Protein AF-A0A0N1DYJ6-F1 (afdb_monomer_lite)

Radius of gyration: 24.16 Å; chains: 1; bounding box: 38×36×91 Å

Secondary structure (DSSP, 8-state):
-HHHHHHHHHHHHHHTT-------SS-SSSS----TTT-----PPPEES-GGG---TTSSSPPTT-EEEETTTTEEEEEETTTEE-S----------GGG------

pLDDT: mean 78.88, std 16.62, range [41.69, 97.19]

Sequence (106 aa):
MKKIFITVILCIGSILFGQVGMNTPNPRGALDINKNTTHNMGLILPTNSDTNNIINPMGGKVIPGTIIYDSAKDCIRFYKKTDQWSNCIQFSKTAINAKNIKTSNN

Structure (mmCIF, N/CA/C/O backbone):
data_AF-A0A0N1DYJ6-F1
#
_entry.id   AF-A0A0N1DYJ6-F1
#
loop_
_atom_site.group_PDB
_atom_site.id
_atom_site.type_symbol
_atom_site.label_atom_id
_atom_site.label_alt_id
_atom_site.label_comp_id
_atom_site.label_asym_id
_atom_site.label_entity_id
_atom_site.label_seq_id
_atom_site.pdbx_PDB_ins_code
_atom_site.Cartn_x
_atom_site.Cartn_y
_atom_site.Cartn_z
_atom_site.occupancy
_atom_site.B_iso_or_equiv
_atom_site.auth_seq_id
_atom_site.auth_comp_id
_atom_site.auth_asym_id
_atom_site.auth_atom_id
_atom_site.pdbx_PDB_model_num
ATOM 1 N N . MET A 1 1 ? 18.483 18.769 43.522 1.00 58.69 1 MET A N 1
ATOM 2 C CA . MET A 1 1 ? 17.546 19.390 42.554 1.00 58.69 1 MET A CA 1
ATOM 3 C C . MET A 1 1 ? 18.242 19.986 41.324 1.00 58.69 1 MET A C 1
ATOM 5 O O . MET A 1 1 ? 17.848 19.648 40.220 1.00 58.69 1 MET A O 1
ATOM 9 N N . LYS A 1 2 ? 19.329 20.767 41.464 1.00 65.69 2 LYS A N 1
ATOM 10 C CA . LYS A 1 2 ? 20.060 21.367 40.319 1.00 65.69 2 LYS A CA 1
ATOM 11 C C . LYS A 1 2 ? 20.592 20.360 39.277 1.00 65.69 2 LYS A C 1
ATOM 13 O O . LYS A 1 2 ? 20.499 20.614 38.086 1.00 65.69 2 LYS A O 1
ATOM 18 N N . LYS A 1 3 ? 21.107 19.201 39.714 1.00 71.94 3 LYS A N 1
ATOM 19 C CA . LYS A 1 3 ? 21.633 18.152 38.813 1.00 71.94 3 LYS A CA 1
ATOM 20 C C . LYS A 1 3 ? 20.530 17.455 38.004 1.00 71.94 3 LYS A C 1
ATOM 22 O O . LYS A 1 3 ? 20.718 17.200 36.827 1.00 71.94 3 LYS A O 1
ATOM 27 N N . ILE A 1 4 ? 19.365 17.241 38.623 1.00 84.00 4 ILE A N 1
ATOM 28 C CA . ILE A 1 4 ? 18.176 16.666 37.970 1.00 84.00 4 ILE A CA 1
ATOM 29 C C . ILE A 1 4 ? 17.677 17.597 36.861 1.00 84.00 4 ILE A C 1
ATOM 31 O O . ILE A 1 4 ? 17.359 17.138 35.772 1.00 84.00 4 ILE A O 1
ATOM 35 N N . PHE A 1 5 ? 17.687 18.910 37.106 1.00 83.62 5 PHE A N 1
ATOM 36 C CA . PHE A 1 5 ? 17.260 19.902 36.119 1.00 83.62 5 PHE A CA 1
ATOM 37 C C . PHE A 1 5 ? 18.138 19.896 34.854 1.00 83.62 5 PHE A C 1
ATOM 39 O O . PHE A 1 5 ? 17.624 19.962 33.742 1.00 83.62 5 PHE A O 1
ATOM 46 N N . ILE A 1 6 ? 19.458 19.739 35.015 1.00 85.38 6 ILE A N 1
ATOM 47 C CA . ILE A 1 6 ? 20.407 19.644 33.892 1.00 85.38 6 ILE A CA 1
ATOM 48 C C . ILE A 1 6 ? 20.180 18.361 33.085 1.00 85.38 6 ILE A C 1
ATOM 50 O O . ILE A 1 6 ? 20.156 18.411 31.857 1.00 85.38 6 ILE A O 1
ATOM 54 N N . THR A 1 7 ? 19.978 17.221 33.754 1.00 84.19 7 THR A N 1
ATOM 55 C CA . THR A 1 7 ? 19.715 15.945 33.071 1.00 84.19 7 THR A CA 1
ATOM 56 C C . THR A 1 7 ? 18.415 15.995 32.266 1.00 84.19 7 THR A C 1
ATOM 58 O O . THR A 1 7 ? 18.399 15.560 31.120 1.00 84.19 7 THR A O 1
ATOM 61 N N . VAL A 1 8 ? 17.352 16.591 32.817 1.00 87.62 8 VAL A N 1
ATOM 62 C CA . VAL A 1 8 ? 16.066 16.746 32.113 1.00 87.62 8 VAL A CA 1
ATOM 63 C C . VAL A 1 8 ? 16.209 17.634 30.872 1.00 87.62 8 VAL A C 1
ATOM 65 O O . VAL A 1 8 ? 15.722 17.269 29.806 1.00 87.62 8 VAL A O 1
ATOM 68 N N . ILE A 1 9 ? 16.933 18.754 30.970 1.00 84.75 9 ILE A N 1
ATOM 69 C CA . ILE A 1 9 ? 17.199 19.641 29.824 1.00 84.75 9 ILE A CA 1
ATOM 70 C C . ILE A 1 9 ? 17.983 18.927 28.714 1.00 84.75 9 ILE A C 1
ATOM 72 O O . ILE A 1 9 ? 17.660 19.084 27.536 1.00 84.75 9 ILE A O 1
ATOM 76 N N . LEU A 1 10 ? 18.982 18.114 29.071 1.00 81.00 10 LEU A N 1
ATOM 77 C CA . LEU A 1 10 ? 19.805 17.391 28.097 1.00 81.00 10 LEU A CA 1
ATOM 78 C C .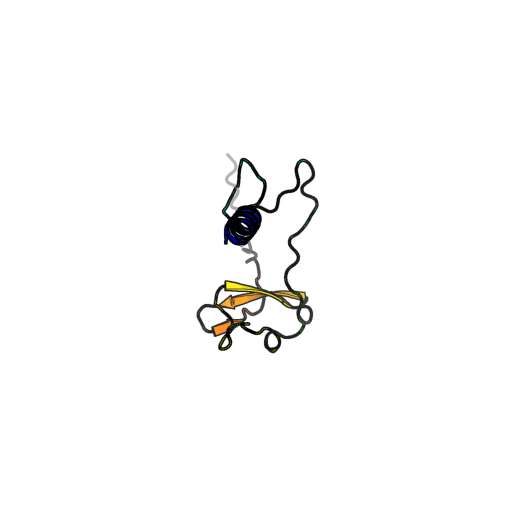 LEU A 1 10 ? 19.003 16.318 27.337 1.00 81.00 10 LEU A C 1
ATOM 80 O O . LEU A 1 10 ? 19.180 16.148 26.129 1.00 81.00 10 LEU A O 1
ATOM 84 N N . CYS A 1 11 ? 18.085 15.629 28.022 1.00 79.75 11 CYS A N 1
ATOM 85 C CA . CYS A 1 11 ? 17.199 14.638 27.406 1.00 79.75 11 CYS A CA 1
ATOM 86 C C . CYS A 1 11 ? 16.151 15.270 26.470 1.00 79.75 11 CYS A C 1
ATOM 88 O O . CYS A 1 11 ? 15.787 14.667 25.465 1.00 79.75 11 CYS A O 1
ATOM 90 N N . ILE A 1 12 ? 15.691 16.495 26.749 1.00 78.75 12 ILE A N 1
ATOM 91 C CA . ILE A 1 12 ? 14.749 17.208 25.867 1.00 78.75 12 ILE A CA 1
ATOM 92 C C . ILE A 1 12 ? 15.430 17.627 24.554 1.00 78.75 12 ILE A C 1
ATOM 94 O O . ILE A 1 12 ? 14.805 17.591 23.500 1.00 78.75 12 ILE A O 1
ATOM 98 N N . GLY A 1 13 ? 16.723 17.963 24.569 1.00 71.12 13 GLY A N 1
ATOM 99 C CA . GLY A 1 13 ? 17.450 18.321 23.345 1.00 71.12 13 GLY A CA 1
ATOM 100 C C . GLY A 1 13 ? 17.578 17.173 22.334 1.00 71.12 13 GLY A C 1
ATOM 101 O O . GLY A 1 13 ? 17.626 17.415 21.131 1.00 71.12 13 GLY A O 1
ATOM 102 N N . SER A 1 14 ? 17.591 15.921 22.802 1.00 66.44 14 SER A N 1
ATOM 103 C CA . SER A 1 14 ? 17.781 14.736 21.950 1.00 66.44 14 SER A CA 1
ATOM 104 C C . SER A 1 14 ? 16.512 14.304 21.202 1.00 66.44 14 SER A C 1
ATOM 106 O O . SER A 1 14 ? 16.617 13.672 20.155 1.00 66.44 14 SER A O 1
ATOM 108 N N . ILE A 1 15 ? 15.324 14.693 21.675 1.00 66.06 15 ILE A N 1
ATOM 109 C CA . ILE A 1 15 ? 14.040 14.449 20.987 1.00 66.06 15 ILE A CA 1
ATOM 110 C C . ILE A 1 15 ? 13.703 15.510 19.926 1.00 66.06 15 ILE A C 1
ATOM 112 O O . ILE A 1 15 ? 12.855 15.261 19.073 1.00 66.06 15 ILE A O 1
ATOM 116 N N . LEU A 1 16 ? 14.382 16.664 19.914 1.00 63.16 16 LEU A N 1
ATOM 117 C CA . LEU A 1 16 ? 14.131 17.733 18.932 1.00 63.16 16 LEU A CA 1
ATOM 118 C C . LEU A 1 16 ? 14.643 17.401 17.518 1.00 63.16 16 LEU A C 1
ATOM 120 O O . LEU A 1 16 ? 14.154 17.970 16.545 1.00 63.16 16 LEU A O 1
ATOM 124 N N . PHE A 1 17 ? 15.586 16.460 17.389 1.00 59.69 17 PHE A N 1
ATOM 125 C CA . PHE A 1 17 ? 16.198 16.065 16.111 1.00 59.69 17 PHE A CA 1
ATOM 126 C C . PHE A 1 17 ? 15.713 14.707 15.582 1.00 59.69 17 PHE A C 1
ATOM 128 O O . PHE A 1 17 ? 16.346 14.114 14.713 1.00 59.69 17 PHE A O 1
ATOM 135 N N . GLY A 1 18 ? 14.556 14.228 16.044 1.00 54.22 18 GLY A N 1
ATOM 136 C CA . GLY A 1 18 ? 13.860 13.076 15.461 1.00 54.22 18 GLY A CA 1
ATOM 137 C C . GLY A 1 18 ? 13.141 13.405 14.146 1.00 54.22 18 GLY A C 1
ATOM 138 O O . GLY A 1 18 ? 12.006 12.976 13.951 1.00 54.22 18 GLY A O 1
ATOM 139 N N . GLN A 1 19 ? 13.743 14.212 13.265 1.00 51.28 19 GLN A N 1
ATOM 140 C CA . GLN A 1 19 ? 13.140 14.527 11.972 1.00 51.28 19 GLN A CA 1
ATOM 141 C C . GLN A 1 19 ? 13.048 13.256 11.118 1.00 51.28 19 GLN A C 1
ATOM 143 O O . GLN A 1 19 ? 14.020 12.817 10.514 1.00 51.28 19 GLN A O 1
ATOM 148 N N . VAL A 1 20 ? 11.833 12.731 10.970 1.00 57.38 20 VAL A N 1
ATOM 149 C CA . VAL A 1 20 ? 11.415 11.899 9.827 1.00 57.38 20 VAL A CA 1
ATOM 150 C C . VAL A 1 20 ? 11.164 12.778 8.587 1.00 57.38 20 VAL A C 1
ATOM 152 O O . VAL A 1 20 ? 10.177 12.621 7.874 1.00 57.38 20 VAL A O 1
ATOM 155 N N . GLY A 1 21 ? 12.036 13.767 8.364 1.00 50.09 21 GLY A N 1
ATOM 156 C CA . GLY A 1 21 ? 11.969 14.732 7.271 1.00 50.09 21 GLY A CA 1
ATOM 157 C C . GLY A 1 21 ? 13.020 14.392 6.225 1.00 50.09 21 GLY A C 1
ATOM 158 O O . GLY A 1 21 ? 14.215 14.492 6.484 1.00 50.09 21 GLY A O 1
ATOM 159 N N . MET A 1 22 ? 12.579 13.942 5.054 1.00 62.25 22 MET A N 1
ATOM 160 C CA . MET A 1 22 ? 13.465 13.603 3.941 1.00 62.25 22 MET A CA 1
ATOM 161 C C . MET A 1 22 ? 14.347 14.788 3.536 1.00 62.25 22 MET A C 1
ATOM 163 O O . MET A 1 22 ? 13.873 15.891 3.273 1.00 62.25 22 MET A O 1
ATOM 167 N N . ASN A 1 23 ? 15.635 14.507 3.410 1.00 52.56 23 ASN A N 1
ATOM 168 C CA . ASN A 1 23 ? 16.707 15.447 3.119 1.00 52.56 23 ASN A CA 1
ATOM 169 C C . ASN A 1 23 ? 16.767 15.864 1.629 1.00 52.56 23 ASN A C 1
ATOM 171 O O . ASN A 1 23 ? 17.773 15.620 0.962 1.00 52.56 23 ASN A O 1
ATOM 175 N N . THR A 1 24 ? 15.699 16.452 1.076 1.00 54.34 24 THR A N 1
ATOM 176 C CA . THR A 1 24 ? 15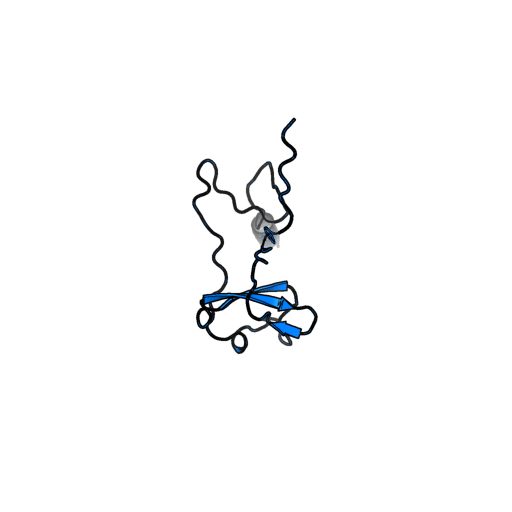.728 17.050 -0.273 1.00 54.34 24 THR A CA 1
ATOM 177 C C . THR A 1 24 ? 15.399 18.545 -0.214 1.00 54.34 24 THR A C 1
ATOM 179 O O . THR A 1 24 ? 14.343 18.912 0.296 1.00 54.34 24 THR A O 1
ATOM 182 N N . PRO A 1 25 ? 16.269 19.434 -0.737 1.00 61.81 25 PRO A N 1
ATOM 183 C CA . PRO A 1 25 ? 15.993 20.870 -0.789 1.00 61.81 25 PRO A CA 1
ATOM 184 C C . PRO A 1 25 ? 14.889 21.233 -1.799 1.00 61.81 25 PRO A C 1
ATOM 186 O O . PRO A 1 25 ? 14.425 22.367 -1.792 1.00 61.81 25 PRO A O 1
ATOM 189 N N . ASN A 1 26 ? 14.454 20.289 -2.648 1.00 60.41 26 ASN A N 1
ATOM 190 C CA . ASN A 1 26 ? 13.390 20.481 -3.639 1.00 60.41 26 ASN A CA 1
ATOM 191 C C . ASN A 1 26 ? 12.415 19.288 -3.638 1.00 60.41 26 ASN A C 1
ATOM 193 O O . ASN A 1 26 ? 12.420 18.495 -4.584 1.00 60.41 26 ASN A O 1
ATOM 197 N N . PRO A 1 27 ? 11.597 19.104 -2.588 1.00 56.88 27 PRO A N 1
ATOM 198 C CA . PRO A 1 27 ? 10.653 17.996 -2.547 1.00 56.88 27 PRO A CA 1
ATOM 199 C C . PRO A 1 27 ? 9.599 18.167 -3.647 1.00 56.88 27 PRO A C 1
ATOM 201 O O . PRO A 1 27 ? 8.864 19.153 -3.677 1.00 56.88 27 PRO A O 1
ATOM 204 N N . ARG A 1 28 ? 9.489 17.185 -4.548 1.00 57.88 28 ARG A N 1
ATOM 205 C CA . ARG A 1 28 ? 8.433 17.153 -5.585 1.00 57.88 28 ARG A CA 1
ATOM 206 C C . ARG A 1 28 ? 7.055 16.751 -5.027 1.00 57.88 28 ARG A C 1
ATOM 208 O O . ARG A 1 28 ? 6.077 16.713 -5.769 1.00 57.88 28 ARG A O 1
ATOM 215 N N . GLY A 1 29 ? 6.988 16.462 -3.727 1.00 61.69 29 GLY A N 1
ATOM 216 C CA . GLY A 1 29 ? 5.805 16.101 -2.949 1.00 61.69 29 GLY A CA 1
ATOM 217 C C . GLY A 1 29 ? 6.173 15.875 -1.476 1.00 61.69 29 GLY A C 1
ATOM 218 O O . GLY A 1 29 ? 7.347 15.893 -1.120 1.00 61.69 29 GLY A O 1
ATOM 219 N N . ALA A 1 30 ? 5.179 15.644 -0.610 1.00 60.22 30 ALA A N 1
ATOM 220 C CA . ALA A 1 30 ? 5.405 15.413 0.827 1.00 60.22 30 ALA A CA 1
ATOM 221 C C . ALA A 1 30 ? 6.238 14.144 1.133 1.00 60.22 30 ALA A C 1
ATOM 223 O O . ALA A 1 30 ? 6.855 14.052 2.190 1.00 60.22 30 ALA A O 1
ATOM 224 N N . LEU A 1 31 ? 6.274 13.190 0.196 1.00 74.06 31 LEU A N 1
ATOM 225 C CA . LEU A 1 31 ? 7.128 12.002 0.193 1.00 74.06 31 LEU A CA 1
ATOM 226 C C . LEU A 1 31 ? 7.769 11.888 -1.201 1.00 74.06 31 LEU A C 1
ATOM 228 O O . LEU A 1 31 ? 7.077 11.715 -2.198 1.00 74.06 31 LEU A O 1
ATOM 232 N N . ASP A 1 32 ? 9.085 12.031 -1.253 1.00 71.25 32 ASP A N 1
ATOM 233 C CA . ASP A 1 32 ? 9.954 12.168 -2.414 1.00 71.25 32 ASP A CA 1
ATOM 234 C C . ASP A 1 32 ? 11.240 11.383 -2.122 1.00 71.25 32 ASP A C 1
ATOM 236 O O . ASP A 1 32 ? 12.211 11.888 -1.556 1.00 71.25 32 ASP A O 1
ATOM 240 N N . ILE A 1 33 ? 11.202 10.088 -2.435 1.00 75.38 33 ILE A N 1
ATOM 241 C CA . ILE A 1 33 ? 12.298 9.156 -2.170 1.00 75.38 33 ILE A CA 1
ATOM 242 C C . ILE A 1 33 ? 13.261 9.215 -3.358 1.00 75.38 33 ILE A C 1
ATOM 244 O O . ILE A 1 33 ? 13.172 8.413 -4.284 1.00 75.38 33 ILE A O 1
ATOM 248 N N . ASN A 1 34 ? 14.181 10.180 -3.333 1.00 69.19 34 ASN A N 1
ATOM 249 C CA . ASN A 1 34 ? 15.228 10.324 -4.343 1.00 69.19 34 ASN A CA 1
ATOM 250 C C . ASN A 1 34 ? 16.617 10.204 -3.716 1.00 69.19 34 ASN A C 1
ATOM 252 O O . ASN A 1 34 ? 16.927 10.834 -2.705 1.00 69.19 34 ASN A O 1
ATOM 256 N N . LYS A 1 35 ? 17.488 9.425 -4.362 1.00 64.69 35 LYS A N 1
ATOM 257 C CA . LYS A 1 35 ? 18.929 9.428 -4.096 1.00 64.69 35 LYS A CA 1
ATOM 258 C C . LYS A 1 35 ? 19.596 10.364 -5.098 1.00 64.69 35 LYS A C 1
ATOM 260 O O . LYS A 1 35 ? 19.379 10.207 -6.300 1.00 64.69 35 LYS A O 1
ATOM 265 N N . ASN A 1 36 ? 20.419 11.297 -4.612 1.00 66.88 36 ASN A N 1
ATOM 266 C CA . ASN A 1 36 ? 21.105 12.265 -5.467 1.00 66.88 36 ASN A CA 1
ATOM 267 C C . ASN A 1 36 ? 21.838 11.562 -6.634 1.00 66.88 36 ASN A C 1
ATOM 269 O O . ASN A 1 36 ? 22.403 10.477 -6.461 1.00 66.88 36 ASN A O 1
ATOM 273 N N . THR A 1 37 ? 21.754 12.186 -7.811 1.00 68.00 37 THR A N 1
ATOM 274 C CA . THR A 1 37 ? 22.344 11.839 -9.121 1.00 68.00 37 THR A CA 1
ATOM 275 C C . THR A 1 37 ? 21.995 10.494 -9.775 1.00 68.00 37 THR A C 1
ATOM 277 O O . THR A 1 37 ? 22.078 10.416 -10.997 1.00 68.00 37 THR A O 1
ATOM 280 N N . THR A 1 38 ? 21.584 9.450 -9.043 1.00 74.69 38 THR A N 1
ATOM 281 C CA . THR A 1 38 ? 21.522 8.073 -9.599 1.00 74.69 38 THR A CA 1
ATOM 282 C C . THR A 1 38 ? 20.156 7.375 -9.571 1.00 74.69 38 THR A C 1
ATOM 284 O O . THR A 1 38 ? 20.009 6.405 -10.303 1.00 74.69 38 THR A O 1
ATOM 287 N N . HIS A 1 39 ? 19.164 7.846 -8.795 1.00 76.38 39 HIS A N 1
ATOM 288 C CA . HIS A 1 39 ? 17.753 7.375 -8.781 1.00 76.38 39 HIS A CA 1
ATOM 289 C C . HIS A 1 39 ? 17.520 5.852 -8.969 1.00 76.38 39 HIS A C 1
ATOM 291 O O . HIS A 1 39 ? 16.563 5.437 -9.614 1.00 76.38 39 HIS A O 1
ATOM 297 N N . ASN A 1 40 ? 18.391 5.003 -8.420 1.00 81.19 40 ASN A N 1
ATOM 298 C CA . ASN A 1 40 ? 18.426 3.562 -8.704 1.00 81.19 40 ASN A CA 1
ATOM 299 C C . ASN A 1 40 ? 17.799 2.690 -7.603 1.00 81.19 40 ASN A C 1
ATOM 301 O O . ASN A 1 40 ? 18.011 1.481 -7.578 1.00 81.19 40 ASN A O 1
ATOM 305 N N . MET A 1 41 ? 17.050 3.302 -6.685 1.00 79.56 41 MET A N 1
ATOM 306 C CA . MET A 1 41 ? 16.419 2.629 -5.550 1.00 79.56 41 MET A CA 1
ATOM 307 C C . MET A 1 41 ? 14.899 2.718 -5.692 1.00 79.56 41 MET A C 1
ATOM 309 O O . MET A 1 41 ? 14.368 3.798 -5.945 1.00 79.56 41 MET A O 1
ATOM 313 N N . GLY A 1 42 ? 14.205 1.591 -5.529 1.00 80.38 42 GLY A N 1
ATOM 314 C CA . GLY A 1 42 ? 12.742 1.527 -5.541 1.00 80.38 42 GLY A CA 1
ATOM 315 C C . GLY A 1 42 ? 12.130 1.640 -4.143 1.00 80.38 42 GLY A C 1
ATOM 316 O O . GLY A 1 42 ? 12.796 1.404 -3.135 1.00 80.38 42 GLY A O 1
ATOM 317 N N . LEU A 1 43 ? 10.835 1.957 -4.085 1.00 87.94 43 LEU A N 1
ATOM 318 C CA . LEU A 1 43 ? 10.035 1.821 -2.868 1.00 87.94 43 LEU A CA 1
ATOM 319 C C . LEU A 1 43 ? 9.617 0.355 -2.704 1.00 87.94 43 LEU A C 1
ATOM 321 O O . LEU A 1 43 ? 8.853 -0.165 -3.515 1.00 87.94 43 LEU A O 1
ATOM 325 N N . ILE A 1 44 ? 10.095 -0.296 -1.644 1.00 89.75 44 ILE A N 1
ATOM 326 C CA . ILE A 1 44 ? 9.640 -1.635 -1.259 1.00 89.75 44 ILE A CA 1
ATOM 327 C C . ILE A 1 44 ? 8.446 -1.479 -0.318 1.00 89.75 44 ILE A C 1
ATOM 329 O O . ILE A 1 44 ? 8.541 -0.840 0.728 1.00 89.75 44 ILE A O 1
ATOM 333 N N . LEU A 1 45 ? 7.315 -2.059 -0.710 1.00 94.38 45 LEU A N 1
ATOM 334 C CA . LEU A 1 45 ? 6.104 -2.106 0.103 1.00 94.38 45 LEU A CA 1
ATOM 335 C C . LEU A 1 45 ? 6.157 -3.305 1.060 1.00 94.38 45 LEU A C 1
ATOM 337 O O . LEU A 1 45 ? 6.818 -4.296 0.745 1.00 94.38 45 LEU A O 1
ATOM 341 N N . PRO A 1 46 ? 5.433 -3.270 2.193 1.00 95.00 46 PRO A N 1
ATOM 342 C CA . PRO A 1 46 ? 5.239 -4.457 3.014 1.00 95.00 46 PRO A CA 1
ATOM 343 C C . PRO A 1 46 ? 4.684 -5.612 2.173 1.00 95.00 46 PRO A C 1
ATOM 345 O O . PRO A 1 46 ? 3.643 -5.473 1.524 1.00 95.00 46 PRO A O 1
ATOM 348 N N . THR A 1 47 ? 5.395 -6.737 2.188 1.00 96.62 47 THR A N 1
ATOM 349 C CA . THR A 1 47 ? 5.031 -7.942 1.440 1.00 96.62 47 THR A CA 1
ATOM 350 C C . THR A 1 47 ? 4.212 -8.875 2.315 1.00 96.62 47 THR A C 1
ATOM 352 O O . THR A 1 47 ? 4.630 -9.217 3.423 1.00 96.62 47 THR A O 1
ATOM 355 N N . ASN A 1 48 ? 3.064 -9.322 1.814 1.00 97.00 48 ASN A N 1
ATOM 356 C CA . ASN A 1 48 ? 2.265 -10.354 2.466 1.00 97.00 48 ASN A CA 1
ATOM 357 C C . ASN A 1 48 ? 1.551 -11.222 1.425 1.00 97.00 48 ASN A C 1
ATOM 359 O O . ASN A 1 48 ? 1.185 -10.722 0.371 1.00 97.00 48 ASN A O 1
ATOM 363 N N . SER A 1 49 ? 1.333 -12.502 1.707 1.00 96.12 49 SER A N 1
ATOM 364 C CA . SER A 1 49 ? 0.593 -13.405 0.816 1.00 96.12 49 SER A CA 1
ATOM 365 C C . SER A 1 49 ? -0.923 -13.361 1.028 1.00 96.12 49 SER A C 1
ATOM 367 O O . SER A 1 49 ? -1.671 -13.809 0.163 1.00 96.12 49 SER A O 1
ATOM 369 N N . ASP A 1 50 ? -1.387 -12.834 2.164 1.00 95.56 50 ASP A N 1
ATOM 370 C CA . ASP A 1 50 ? -2.804 -12.652 2.459 1.00 95.56 50 ASP A CA 1
ATOM 371 C C . ASP A 1 50 ? -3.049 -11.300 3.137 1.00 95.56 50 ASP A C 1
ATOM 373 O O . ASP A 1 50 ? -2.511 -10.961 4.191 1.00 95.56 50 ASP A O 1
ATOM 377 N N . THR A 1 51 ? -3.954 -10.535 2.543 1.00 94.94 51 THR A N 1
ATOM 378 C CA . THR A 1 51 ? -4.478 -9.287 3.085 1.00 94.94 51 THR A CA 1
ATOM 379 C C . THR A 1 51 ? -5.088 -9.391 4.490 1.00 94.94 51 THR A C 1
ATOM 381 O O . THR A 1 51 ? -5.149 -8.375 5.182 1.00 94.94 51 THR A O 1
ATOM 384 N N . ASN A 1 52 ? -5.516 -10.577 4.932 1.00 94.75 52 ASN A N 1
ATOM 385 C CA . ASN A 1 52 ? -6.040 -10.801 6.287 1.00 94.75 52 ASN A CA 1
ATOM 386 C C . ASN A 1 52 ? -4.961 -10.711 7.378 1.00 94.75 52 ASN A C 1
ATOM 388 O O . ASN A 1 52 ? -5.282 -10.459 8.536 1.00 94.75 52 ASN A O 1
ATOM 392 N N . ASN A 1 53 ? -3.684 -10.869 7.018 1.00 95.75 53 ASN A N 1
ATOM 393 C CA . ASN A 1 53 ? -2.563 -10.738 7.952 1.00 95.75 53 ASN A CA 1
ATOM 394 C C . ASN A 1 53 ? -2.203 -9.272 8.246 1.00 95.75 53 ASN A C 1
ATOM 396 O O . ASN A 1 53 ? -1.352 -8.994 9.091 1.00 95.75 53 ASN A O 1
ATOM 400 N N . ILE A 1 54 ? -2.805 -8.323 7.523 1.00 96.06 54 ILE A N 1
ATOM 401 C CA . ILE A 1 54 ? -2.554 -6.897 7.705 1.00 96.06 54 ILE A CA 1
ATOM 402 C C . ILE A 1 54 ? -3.430 -6.386 8.844 1.00 96.06 54 ILE A C 1
ATOM 404 O O . ILE A 1 54 ? -4.654 -6.339 8.735 1.00 96.06 54 ILE A O 1
ATOM 408 N N . ILE A 1 55 ? -2.783 -5.971 9.929 1.00 95.25 55 ILE A N 1
ATOM 409 C CA . ILE A 1 55 ? -3.446 -5.484 11.138 1.00 95.25 55 ILE A CA 1
ATOM 410 C C . ILE A 1 55 ? -3.277 -3.974 11.296 1.00 95.25 55 ILE A C 1
ATOM 412 O O . ILE A 1 55 ? -2.263 -3.395 10.901 1.00 95.25 55 ILE A O 1
ATOM 416 N N . ASN A 1 56 ? -4.263 -3.335 11.923 1.00 94.69 56 ASN A N 1
ATOM 417 C CA . ASN A 1 56 ? -4.095 -1.994 12.465 1.00 94.69 56 ASN A CA 1
ATOM 418 C C . ASN A 1 56 ? -3.466 -2.113 13.865 1.00 94.69 56 ASN A C 1
ATOM 420 O O . ASN A 1 56 ? -4.087 -2.719 14.741 1.00 94.69 56 ASN A O 1
ATOM 424 N N . PRO A 1 57 ? -2.269 -1.549 14.115 1.00 90.62 57 PRO A N 1
ATOM 425 C CA . PRO A 1 57 ? -1.619 -1.642 15.423 1.00 90.62 57 PRO A CA 1
ATOM 426 C C . PRO A 1 57 ? -2.410 -0.950 16.544 1.00 90.62 57 PRO A C 1
ATOM 428 O O . PRO A 1 57 ? -2.225 -1.282 17.709 1.00 90.62 57 PRO A O 1
ATOM 431 N N . MET A 1 58 ? -3.314 -0.022 16.212 1.00 92.75 58 MET A N 1
ATOM 432 C CA . MET A 1 58 ? -4.232 0.601 17.174 1.00 92.75 58 MET A CA 1
ATOM 433 C C . MET A 1 58 ? -5.519 -0.218 17.396 1.00 92.75 58 MET A C 1
ATOM 435 O O . MET A 1 58 ? -6.414 0.225 18.114 1.00 92.75 58 MET A O 1
ATOM 439 N N . GLY A 1 59 ? -5.624 -1.404 16.789 1.00 90.75 59 GLY A N 1
ATOM 440 C CA . GLY A 1 59 ? -6.829 -2.229 16.776 1.00 90.75 59 GLY A CA 1
ATOM 441 C C . GLY A 1 59 ? -7.863 -1.780 15.737 1.00 90.75 59 GLY A C 1
ATOM 442 O O . GLY A 1 59 ? -7.733 -0.745 15.086 1.00 90.75 59 GLY A O 1
ATOM 443 N N . GLY A 1 60 ? -8.913 -2.585 15.566 1.00 91.62 60 GLY A N 1
ATOM 444 C CA . GLY A 1 60 ? -9.984 -2.316 14.602 1.00 91.62 60 GLY A CA 1
ATOM 445 C C . GLY A 1 60 ? -9.606 -2.634 13.150 1.00 91.62 60 GLY A C 1
ATOM 446 O O . GLY A 1 60 ? -8.738 -3.465 12.881 1.00 91.62 60 GLY A O 1
ATOM 447 N N . LYS A 1 61 ? -10.307 -2.004 12.199 1.00 93.56 61 LYS A N 1
ATOM 448 C CA . LYS A 1 61 ? -10.088 -2.227 10.762 1.00 93.56 61 LYS A CA 1
ATOM 449 C C . LYS A 1 61 ? -8.781 -1.582 10.291 1.00 93.56 61 LYS A C 1
ATOM 451 O O . LYS A 1 61 ? -8.319 -0.594 10.865 1.00 93.56 61 LYS A O 1
ATOM 456 N N . VAL A 1 62 ? -8.226 -2.124 9.206 1.00 95.81 62 VAL A N 1
ATOM 457 C CA . VAL A 1 62 ? -7.143 -1.490 8.438 1.00 95.81 62 VAL A CA 1
ATOM 458 C C . VAL A 1 62 ? -7.588 -0.090 8.002 1.00 95.81 62 VAL A C 1
ATOM 460 O O . VAL A 1 62 ? -8.767 0.141 7.738 1.00 95.81 62 VAL A O 1
ATOM 463 N N . ILE A 1 63 ? -6.660 0.865 7.960 1.00 95.19 63 ILE A N 1
ATOM 464 C CA . ILE A 1 63 ? -6.975 2.255 7.626 1.00 95.19 63 ILE A CA 1
ATOM 465 C C . ILE A 1 63 ? -7.050 2.427 6.099 1.00 95.19 63 ILE A C 1
ATOM 467 O O . ILE A 1 63 ? -6.140 1.994 5.387 1.00 95.19 63 ILE A O 1
ATOM 471 N N . PRO A 1 64 ? -8.104 3.068 5.553 1.00 96.31 64 PRO A N 1
ATOM 472 C CA . PRO A 1 64 ? -8.152 3.440 4.141 1.00 96.31 64 PRO A CA 1
ATOM 473 C C . PRO A 1 64 ? -6.897 4.202 3.724 1.00 96.31 64 PRO A C 1
ATOM 475 O O . PRO A 1 64 ? -6.522 5.175 4.375 1.00 96.31 64 PRO A O 1
ATOM 478 N N . GLY A 1 65 ? -6.252 3.772 2.642 1.00 93.81 65 GLY A N 1
ATOM 479 C CA . GLY A 1 65 ? -4.949 4.315 2.253 1.00 93.81 65 GLY A CA 1
ATOM 480 C C . GLY A 1 65 ? -3.787 3.334 2.378 1.00 93.81 65 GLY A C 1
ATOM 481 O O . GLY A 1 65 ? -2.749 3.567 1.765 1.00 93.81 65 GLY A O 1
ATOM 482 N N . THR A 1 66 ? -3.936 2.237 3.127 1.00 95.81 66 THR A N 1
ATOM 483 C CA . THR A 1 66 ? -2.876 1.224 3.257 1.00 95.81 66 THR A CA 1
ATOM 484 C C . THR A 1 66 ? -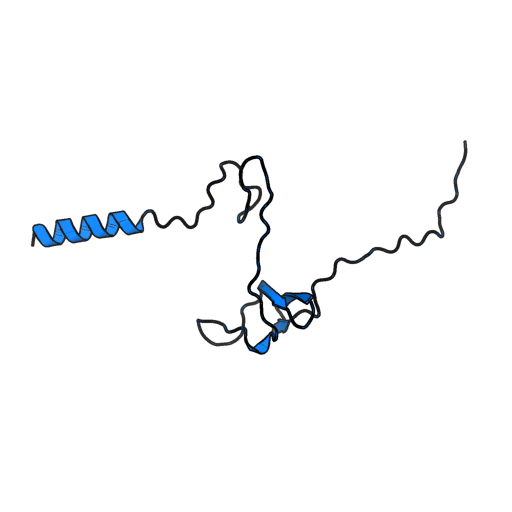2.560 0.569 1.908 1.00 95.81 66 THR A C 1
ATOM 486 O O . THR A 1 66 ? -3.468 0.149 1.187 1.00 95.81 66 THR A O 1
ATOM 489 N N . ILE A 1 67 ? -1.268 0.454 1.585 1.00 96.25 67 ILE A N 1
ATOM 490 C CA . ILE A 1 67 ? -0.748 -0.174 0.364 1.00 96.25 67 ILE A CA 1
ATOM 491 C C . ILE A 1 67 ? 0.187 -1.323 0.755 1.00 96.25 67 ILE A C 1
ATOM 493 O O . ILE A 1 67 ? 1.039 -1.148 1.625 1.00 96.25 67 ILE A O 1
ATOM 497 N N . ILE A 1 68 ? 0.042 -2.475 0.098 1.00 96.94 68 ILE A N 1
ATOM 498 C CA . ILE A 1 68 ? 0.908 -3.650 0.277 1.00 96.94 68 ILE A CA 1
ATOM 499 C C . ILE A 1 68 ? 1.292 -4.250 -1.077 1.00 96.94 68 ILE A C 1
ATOM 501 O O . ILE A 1 68 ? 0.598 -4.028 -2.075 1.00 96.94 68 ILE A O 1
ATOM 505 N N . TYR A 1 69 ? 2.345 -5.060 -1.094 1.00 97.19 69 TYR A N 1
ATOM 506 C CA . TYR A 1 69 ? 2.598 -6.006 -2.175 1.00 97.19 69 TYR A CA 1
ATOM 507 C C . TYR A 1 69 ? 2.055 -7.387 -1.770 1.00 97.19 69 TYR A C 1
ATOM 509 O O . TYR A 1 69 ? 2.452 -7.949 -0.748 1.00 97.19 69 TYR A O 1
ATOM 517 N N . ASP A 1 70 ? 1.102 -7.895 -2.547 1.00 96.81 70 ASP A N 1
ATOM 518 C CA . ASP A 1 70 ? 0.492 -9.212 -2.379 1.00 96.81 70 ASP A CA 1
ATOM 519 C C . ASP A 1 70 ? 1.344 -10.247 -3.123 1.00 96.81 70 ASP A C 1
ATOM 521 O O . ASP A 1 70 ? 1.307 -10.309 -4.354 1.00 96.81 70 ASP A O 1
ATOM 525 N N . SER A 1 71 ? 2.138 -11.032 -2.391 1.00 96.62 71 SER A N 1
ATOM 526 C CA . SER A 1 71 ? 3.070 -12.000 -2.988 1.00 96.62 71 SER A CA 1
ATOM 527 C C . SER A 1 71 ? 2.385 -13.239 -3.560 1.00 96.62 71 SER A C 1
ATOM 529 O O . SER A 1 71 ? 2.989 -13.931 -4.374 1.00 96.62 71 SER A O 1
ATOM 531 N N . ALA A 1 72 ? 1.136 -13.524 -3.177 1.00 96.62 72 ALA A N 1
ATOM 532 C CA . ALA A 1 72 ? 0.372 -14.621 -3.767 1.00 96.62 72 ALA A CA 1
ATOM 533 C C . ALA A 1 72 ? -0.189 -14.234 -5.144 1.00 96.62 72 ALA A C 1
ATOM 535 O O . ALA A 1 72 ? -0.336 -15.089 -6.016 1.00 96.62 72 ALA A O 1
ATOM 536 N N . LYS A 1 73 ? -0.501 -12.946 -5.339 1.00 94.38 73 LYS A N 1
ATOM 537 C CA . LYS A 1 73 ? -1.018 -12.397 -6.604 1.00 94.38 73 LYS A CA 1
ATOM 538 C C . LYS A 1 73 ? 0.025 -11.676 -7.458 1.00 94.38 73 LYS A C 1
ATOM 540 O O . LYS A 1 73 ? -0.325 -11.225 -8.545 1.00 94.38 73 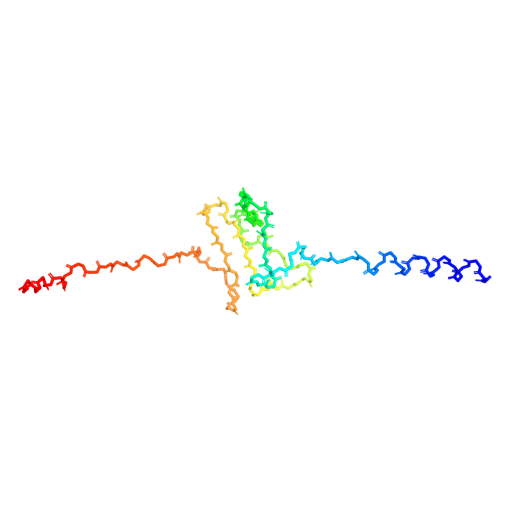LYS A O 1
ATOM 545 N N . ASP A 1 74 ? 1.250 -11.542 -6.957 1.00 94.88 74 ASP A N 1
ATOM 546 C CA . ASP A 1 74 ? 2.340 -10.783 -7.578 1.00 94.88 74 ASP A CA 1
ATOM 547 C C . ASP A 1 74 ? 1.905 -9.362 -7.992 1.00 94.88 74 ASP A C 1
ATOM 549 O O . ASP A 1 74 ? 2.049 -8.929 -9.137 1.00 94.88 74 ASP A O 1
ATOM 553 N N . CYS A 1 75 ? 1.258 -8.632 -7.074 1.00 94.94 75 CYS A N 1
ATOM 554 C CA . CYS A 1 75 ? 0.686 -7.326 -7.402 1.00 94.94 75 CYS A CA 1
ATOM 555 C C . CYS A 1 75 ? 0.568 -6.378 -6.204 1.00 94.94 75 CYS A C 1
ATOM 557 O O . CYS A 1 75 ? 0.511 -6.787 -5.048 1.00 94.94 75 CYS A O 1
ATOM 559 N N . ILE A 1 76 ? 0.453 -5.078 -6.480 1.00 96.38 76 ILE A N 1
ATOM 560 C CA . ILE A 1 76 ? 0.180 -4.067 -5.450 1.00 96.38 76 ILE A CA 1
ATOM 561 C C . ILE A 1 76 ? -1.316 -4.054 -5.127 1.00 96.38 76 ILE A C 1
ATOM 563 O O . ILE A 1 76 ? -2.153 -4.040 -6.035 1.00 96.38 76 ILE A O 1
ATOM 567 N N . ARG A 1 77 ? -1.671 -3.986 -3.840 1.00 96.00 77 ARG A N 1
ATOM 568 C CA . ARG A 1 77 ? -3.056 -3.834 -3.368 1.00 96.00 77 ARG A CA 1
ATOM 569 C C . ARG A 1 77 ? -3.204 -2.602 -2.488 1.00 96.00 77 ARG A C 1
ATOM 571 O O . ARG A 1 77 ? -2.296 -2.238 -1.750 1.00 96.00 77 ARG A O 1
ATOM 578 N N . PHE A 1 78 ? -4.373 -1.977 -2.573 1.00 96.12 78 PHE A N 1
ATOM 579 C CA . PHE A 1 78 ? -4.744 -0.777 -1.826 1.00 96.12 78 PHE A CA 1
ATOM 580 C C . PHE A 1 78 ? -6.023 -1.033 -1.035 1.00 96.12 78 PHE A C 1
ATOM 582 O O . PHE A 1 78 ? -6.990 -1.585 -1.577 1.00 96.12 78 PHE A O 1
ATOM 589 N N . TYR A 1 79 ? -6.042 -0.624 0.228 1.00 97.19 79 TYR A N 1
ATOM 590 C CA . TYR A 1 79 ? -7.221 -0.716 1.076 1.00 97.19 79 TYR A CA 1
ATOM 591 C C . TYR A 1 79 ? -8.136 0.494 0.850 1.00 97.19 79 TYR A C 1
ATOM 593 O O . TYR A 1 79 ? -7.789 1.640 1.150 1.00 97.19 79 TYR A O 1
ATOM 601 N N . LYS A 1 80 ? -9.311 0.237 0.267 1.00 96.12 80 LYS A N 1
ATOM 602 C CA . LYS A 1 80 ? -10.274 1.262 -0.151 1.00 96.12 80 LYS A CA 1
ATOM 603 C C . LYS A 1 80 ? -11.044 1.826 1.042 1.00 96.12 80 LYS A C 1
ATOM 605 O O . LYS A 1 80 ? -11.277 1.137 2.027 1.00 96.12 80 LYS A O 1
ATOM 610 N N . LYS A 1 81 ? -11.598 3.033 0.872 1.00 96.00 81 LYS A N 1
ATOM 611 C CA . LYS A 1 81 ? -12.565 3.645 1.808 1.00 96.00 81 LYS A CA 1
ATOM 612 C C . LYS A 1 81 ? -13.818 2.783 2.051 1.00 96.00 81 LYS A C 1
ATOM 614 O O . LYS A 1 81 ? -14.512 2.982 3.034 1.00 96.00 81 LYS A O 1
ATOM 619 N N . THR A 1 82 ? -14.103 1.824 1.169 1.00 95.69 82 THR A N 1
ATOM 620 C CA . THR A 1 82 ? -15.220 0.872 1.288 1.00 95.69 82 THR A CA 1
ATOM 621 C C . THR A 1 82 ? -14.899 -0.343 2.168 1.00 95.69 82 THR A C 1
ATOM 623 O O . THR A 1 82 ? -15.560 -1.365 2.023 1.00 95.69 82 THR A O 1
ATOM 626 N N . ASP A 1 83 ? -13.849 -0.286 2.991 1.00 94.31 83 ASP A N 1
ATOM 627 C CA . ASP A 1 83 ? -13.376 -1.394 3.831 1.00 94.31 83 ASP A CA 1
ATOM 628 C C . ASP A 1 83 ? -13.073 -2.691 3.064 1.00 94.31 83 ASP A C 1
ATOM 630 O O . ASP A 1 83 ? -13.412 -3.799 3.477 1.00 94.31 83 ASP A O 1
ATOM 634 N N . GLN A 1 84 ? -12.456 -2.554 1.891 1.00 94.94 84 GLN A N 1
ATOM 635 C CA . GLN A 1 84 ? -12.125 -3.684 1.028 1.00 94.94 84 GLN A CA 1
ATOM 636 C C . GLN A 1 84 ? -10.792 -3.460 0.327 1.00 94.94 84 GLN A C 1
ATOM 638 O O . GLN A 1 84 ? -10.513 -2.368 -0.174 1.00 94.94 84 GLN A O 1
ATOM 643 N N . TRP A 1 85 ? -10.018 -4.528 0.185 1.00 95.94 85 TRP A N 1
ATOM 644 C CA . TRP A 1 85 ? -8.822 -4.537 -0.649 1.00 95.94 85 TRP A CA 1
ATOM 645 C C . TRP A 1 85 ? -9.169 -4.464 -2.139 1.00 95.94 85 TRP A C 1
ATOM 647 O O . TRP A 1 85 ? -10.137 -5.074 -2.599 1.00 95.94 85 TRP A O 1
ATOM 657 N N . SER A 1 86 ? -8.366 -3.739 -2.918 1.00 95.06 86 SER A N 1
ATOM 658 C CA . SER A 1 86 ? -8.441 -3.778 -4.382 1.00 95.06 86 SER A CA 1
ATOM 659 C C . SER A 1 86 ? -8.080 -5.170 -4.922 1.00 95.06 86 SER A C 1
ATOM 661 O O . SER A 1 86 ? -7.352 -5.933 -4.279 1.00 95.06 86 SER A O 1
ATOM 663 N N . ASN A 1 87 ? -8.585 -5.522 -6.107 1.00 91.50 87 ASN A N 1
ATOM 664 C CA . ASN A 1 87 ? -8.208 -6.750 -6.813 1.00 91.50 87 ASN A CA 1
ATOM 665 C C . ASN A 1 87 ? -7.004 -6.476 -7.733 1.00 91.50 87 ASN A C 1
ATOM 667 O O . ASN A 1 87 ? -7.123 -6.559 -8.950 1.00 91.50 87 ASN A O 1
ATOM 671 N N . CYS A 1 88 ? -5.883 -6.095 -7.107 1.00 92.25 88 CYS A N 1
ATOM 672 C CA . CYS A 1 88 ? -4.689 -5.492 -7.708 1.00 92.25 88 CYS A CA 1
ATOM 673 C C . CYS A 1 88 ? -4.899 -4.064 -8.244 1.00 92.25 88 CYS A C 1
ATOM 675 O O . CYS A 1 88 ? -5.959 -3.710 -8.759 1.00 92.25 88 CYS A O 1
ATOM 677 N N . ILE A 1 89 ? -3.880 -3.216 -8.106 1.00 91.06 89 ILE A N 1
ATOM 678 C CA . ILE A 1 89 ? -3.808 -1.942 -8.826 1.00 91.06 89 ILE A CA 1
ATOM 679 C C . ILE A 1 89 ? -3.347 -2.261 -10.244 1.00 91.06 89 ILE A C 1
ATOM 681 O O . ILE A 1 89 ? -2.242 -2.757 -10.449 1.00 91.06 89 ILE A O 1
ATOM 685 N N . GLN A 1 90 ? -4.210 -1.991 -11.215 1.00 84.12 90 GLN A N 1
ATOM 686 C CA . GLN A 1 90 ? -3.910 -2.158 -12.628 1.00 84.12 90 GLN A CA 1
ATOM 687 C C . GLN A 1 90 ? -3.905 -0.788 -13.291 1.00 84.12 90 GLN A C 1
ATOM 689 O O . GLN A 1 90 ? -4.793 0.033 -13.058 1.00 84.12 90 GLN A O 1
ATOM 694 N N . PHE A 1 91 ? -2.913 -0.548 -14.140 1.00 73.81 91 PHE A N 1
ATOM 695 C CA 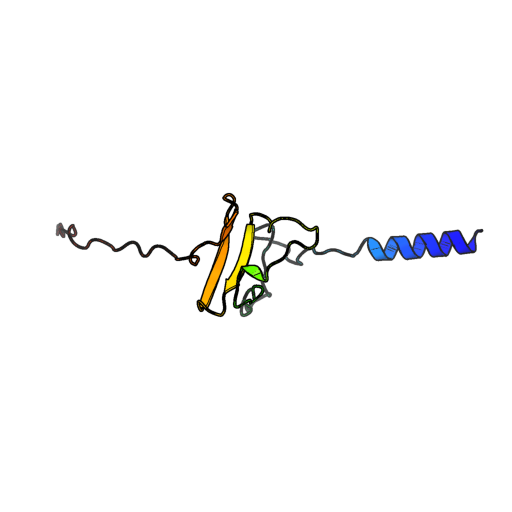. PHE A 1 91 ? -2.948 0.592 -15.041 1.00 73.81 91 PHE A CA 1
ATOM 696 C C . PHE A 1 91 ? -3.849 0.226 -16.216 1.00 73.81 91 PHE A C 1
ATOM 698 O O . PHE A 1 91 ? -3.629 -0.790 -16.879 1.00 73.81 91 PHE A O 1
ATOM 705 N N . SER A 1 92 ? -4.886 1.029 -16.458 1.00 72.38 92 SER A N 1
ATOM 706 C CA . SER A 1 92 ? -5.734 0.840 -17.632 1.00 72.38 92 SER A CA 1
ATOM 707 C C . SER A 1 92 ? -4.868 0.940 -18.883 1.00 72.38 92 SER A C 1
ATOM 709 O O . SER A 1 92 ? -4.239 1.968 -19.140 1.00 72.38 92 SER A O 1
ATOM 711 N N . LYS A 1 93 ? -4.838 -0.130 -19.673 1.00 65.56 93 LYS A N 1
ATOM 712 C CA . LYS A 1 93 ? -4.317 -0.068 -21.030 1.00 65.56 93 LYS A CA 1
ATOM 713 C C . LYS A 1 93 ? -5.451 0.487 -21.880 1.00 65.56 93 LYS A C 1
ATOM 715 O O . LYS A 1 93 ? -6.344 -0.260 -22.273 1.00 65.56 93 LYS A O 1
ATOM 720 N N . THR A 1 94 ? -5.450 1.793 -22.137 1.00 65.12 94 THR A N 1
ATOM 721 C CA . THR A 1 94 ? -6.338 2.356 -23.159 1.00 65.12 94 THR A CA 1
ATOM 722 C C . THR A 1 94 ? -5.995 1.664 -24.474 1.00 65.12 94 THR A C 1
ATOM 724 O O . THR A 1 94 ? -4.954 1.930 -25.072 1.00 65.12 94 THR A O 1
ATOM 727 N N . ALA A 1 95 ? -6.832 0.727 -24.913 1.00 62.56 95 ALA A N 1
ATOM 728 C CA . ALA A 1 95 ? -6.732 0.188 -26.255 1.00 62.56 95 ALA A CA 1
ATOM 729 C C . ALA A 1 95 ? -7.057 1.338 -27.213 1.00 62.56 95 ALA A C 1
ATOM 731 O O . ALA A 1 95 ? -8.192 1.813 -27.252 1.00 62.56 95 ALA A O 1
ATOM 732 N N . ILE A 1 96 ? -6.064 1.817 -27.966 1.00 62.28 96 ILE A N 1
ATOM 733 C CA . ILE A 1 96 ? -6.343 2.682 -29.110 1.00 62.28 96 ILE A CA 1
ATOM 734 C C . ILE A 1 96 ? -7.169 1.828 -30.071 1.00 62.28 96 ILE A C 1
ATOM 736 O O . ILE A 1 96 ? -6.669 0.868 -30.655 1.00 62.28 96 ILE A O 1
ATOM 740 N N . ASN A 1 97 ? -8.458 2.134 -30.199 1.00 61.81 97 ASN A N 1
ATOM 741 C CA . ASN A 1 97 ? -9.301 1.517 -31.207 1.00 61.81 97 ASN A CA 1
ATOM 742 C C . ASN A 1 97 ? -8.839 2.077 -32.560 1.00 61.81 97 ASN A C 1
ATOM 744 O O . ASN A 1 97 ? -9.210 3.188 -32.935 1.00 61.81 97 ASN A O 1
ATOM 748 N N . ALA A 1 98 ? -7.967 1.345 -33.260 1.00 60.78 98 ALA A N 1
ATOM 749 C CA . ALA A 1 98 ? -7.298 1.749 -34.503 1.00 60.78 98 ALA A CA 1
ATOM 750 C C . ALA A 1 98 ? -8.248 1.970 -35.707 1.00 60.78 98 ALA A C 1
ATOM 752 O O . ALA A 1 98 ? -7.818 1.967 -36.856 1.00 60.78 98 ALA A O 1
ATOM 753 N N . LYS A 1 99 ? -9.551 2.159 -35.476 1.00 57.66 99 LYS A N 1
ATOM 754 C CA . LYS A 1 99 ? -10.591 2.200 -36.508 1.00 57.66 99 LYS A CA 1
ATOM 755 C C . LYS A 1 99 ? -10.850 3.592 -37.107 1.00 57.66 99 LYS A C 1
ATOM 757 O O . LYS A 1 99 ? -11.705 3.701 -37.974 1.00 57.66 99 LYS A O 1
ATOM 762 N N . ASN A 1 100 ? -10.137 4.643 -36.683 1.00 53.19 100 ASN A N 1
ATOM 763 C CA . ASN A 1 100 ? -10.385 6.025 -37.139 1.00 53.19 100 ASN A CA 1
ATOM 764 C C . ASN A 1 100 ? -9.139 6.799 -37.614 1.00 53.19 100 ASN A C 1
ATOM 766 O O . ASN A 1 100 ? -9.133 8.027 -37.579 1.00 53.19 100 ASN A O 1
ATOM 770 N N . ILE A 1 101 ? -8.095 6.128 -38.109 1.00 59.06 101 ILE A N 1
ATOM 771 C CA . ILE A 1 101 ? -7.029 6.827 -38.846 1.00 59.06 101 ILE A CA 1
ATOM 772 C C . ILE A 1 101 ? -7.444 6.891 -40.321 1.00 59.06 101 ILE A C 1
ATOM 774 O O . ILE A 1 101 ? -7.096 6.021 -41.114 1.00 59.06 101 ILE A O 1
ATOM 778 N N . LYS A 1 102 ? -8.230 7.908 -40.694 1.00 52.75 102 LYS A N 1
ATOM 779 C CA . LYS A 1 102 ? -8.275 8.366 -42.089 1.00 52.75 102 LYS A CA 1
ATOM 780 C C . LYS A 1 102 ? -7.123 9.351 -42.264 1.00 52.75 102 LYS A C 1
ATOM 782 O O . LYS A 1 102 ? -7.191 10.475 -41.778 1.00 52.75 102 LYS A O 1
ATOM 787 N N . THR A 1 103 ? -6.054 8.908 -42.913 1.00 51.56 103 THR A N 1
ATOM 788 C CA . THR A 1 103 ? -4.978 9.767 -43.408 1.00 51.56 103 THR A CA 1
ATOM 789 C C . THR A 1 103 ? -5.561 10.750 -44.425 1.00 51.56 103 THR A C 1
ATOM 791 O O . THR A 1 103 ? -5.940 10.364 -45.528 1.00 51.56 103 THR A O 1
ATOM 794 N N . SER A 1 104 ? -5.665 12.023 -44.042 1.00 41.69 104 SER A N 1
ATOM 795 C CA . SER A 1 104 ? -5.846 13.129 -44.982 1.00 41.69 104 SER A CA 1
ATOM 796 C C . SER A 1 104 ? -4.460 13.538 -45.462 1.00 41.69 104 SER A C 1
ATOM 798 O O . SER A 1 104 ? -3.777 14.305 -44.789 1.00 41.69 104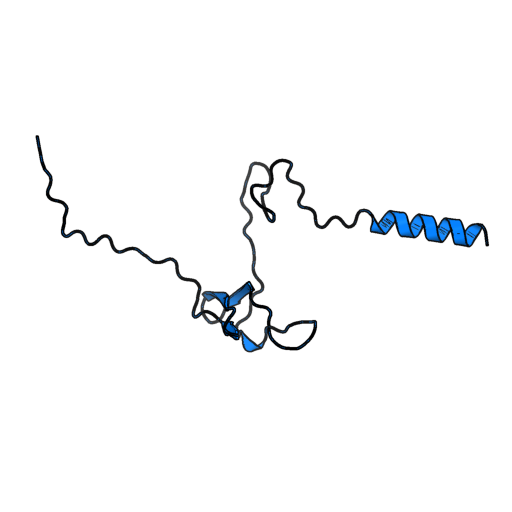 SER A O 1
ATOM 800 N N . ASN A 1 105 ? -4.032 12.980 -46.592 1.00 45.22 105 ASN A N 1
ATOM 801 C CA . ASN A 1 105 ? -2.897 13.515 -47.334 1.00 45.22 105 ASN A CA 1
ATOM 802 C C . ASN A 1 105 ? -3.362 14.797 -48.032 1.00 45.22 105 ASN A C 1
ATOM 804 O O . ASN A 1 105 ? -4.306 14.746 -48.822 1.00 45.22 105 ASN A O 1
ATOM 808 N N . ASN A 1 106 ? -2.706 15.913 -47.728 1.00 44.28 106 ASN A N 1
ATOM 809 C CA . ASN A 1 106 ? -2.634 17.079 -48.601 1.00 44.28 106 ASN A CA 1
ATOM 810 C C . ASN A 1 106 ? -1.156 17.395 -48.810 1.00 44.28 106 ASN A C 1
ATOM 812 O O . ASN A 1 106 ? -0.438 17.402 -47.783 1.00 44.28 106 ASN A O 1
#

Foldseek 3Di:
DVVVVVVVVVVVVVVVPPDPQDPDPDAPDSDRDADPPPRPDDDAFAEDQDPVPDADPVHDADDFAHWHQNPVLRAIWGQHPVSDIDPGDDDDPPPPPPPPPPDPDD